Protein AF-A0A228J9W3-F1 (afdb_monomer_lite)

Sequence (103 aa):
MNTTTNDYAQCRAVGGPLHGYAFPGHGISAGLTYRTADQVADEPSHYVEYSRRALTRSTPDGLQTREFFVLDTVKRDGKVIVQGLTDDQALAATLAAPERFWK

Secondary structure (DSSP, 8-state):
---------PEEEESSTTTT-EE-TT-SEEEEEE--TTPPTTPPPEEEEEEEEEEEEEETTEEEEEEEEEEEEEEETTEEEEEPPPHHHHHHHHHTSHHHH--

pLDDT: mean 85.99, std 16.18, range [32.78, 98.0]

Structure (mmCIF, N/CA/C/O backbone):
data_AF-A0A228J9W3-F1
#
_entry.id   AF-A0A228J9W3-F1
#
loop_
_atom_site.group_PDB
_atom_site.id
_atom_site.type_symbol
_atom_site.label_atom_id
_atom_site.label_alt_id
_atom_site.label_comp_id
_atom_site.label_asym_id
_atom_site.label_entity_id
_atom_site.label_seq_id
_atom_site.pdbx_PDB_ins_code
_atom_site.Cartn_x
_atom_site.Cartn_y
_atom_site.Cartn_z
_atom_site.occupancy
_atom_site.B_iso_or_equiv
_atom_site.auth_seq_id
_atom_site.auth_comp_id
_atom_site.auth_asym_id
_atom_site.auth_atom_id
_atom_site.pdbx_PDB_model_num
ATOM 1 N N . MET A 1 1 ? 15.719 11.882 33.454 1.00 32.78 1 MET A N 1
ATOM 2 C CA . MET A 1 1 ? 16.029 11.044 32.277 1.00 32.78 1 MET A CA 1
ATOM 3 C C . MET A 1 1 ? 14.856 11.187 31.323 1.00 32.78 1 MET A C 1
ATOM 5 O O . MET A 1 1 ? 13.781 10.715 31.658 1.00 32.78 1 MET A O 1
ATOM 9 N N . ASN A 1 2 ? 15.018 11.921 30.220 1.00 35.00 2 ASN A N 1
ATOM 10 C CA . ASN A 1 2 ? 13.965 12.068 29.213 1.00 35.00 2 ASN A CA 1
ATOM 11 C C . ASN A 1 2 ? 13.966 10.818 28.333 1.00 35.00 2 ASN A C 1
ATOM 13 O O . ASN A 1 2 ? 14.733 10.733 27.377 1.00 35.00 2 ASN A O 1
ATOM 17 N N . THR A 1 3 ? 13.135 9.836 28.666 1.00 35.78 3 THR A N 1
ATOM 18 C CA . THR A 1 3 ? 12.760 8.780 27.727 1.00 35.78 3 THR A CA 1
ATOM 19 C C . THR A 1 3 ? 11.858 9.420 26.679 1.00 35.78 3 THR A C 1
ATOM 21 O O . THR A 1 3 ? 10.640 9.464 26.818 1.00 35.78 3 THR A O 1
ATOM 24 N N . THR A 1 4 ? 12.459 9.987 25.635 1.00 38.75 4 THR A N 1
ATOM 25 C CA . THR A 1 4 ? 11.731 10.286 24.405 1.00 38.75 4 THR A CA 1
ATOM 26 C C . THR A 1 4 ? 11.439 8.941 23.750 1.00 38.75 4 THR A C 1
ATOM 28 O O . THR A 1 4 ? 12.198 8.480 22.898 1.00 38.75 4 THR A O 1
ATOM 31 N N . THR A 1 5 ? 10.376 8.262 24.187 1.00 40.06 5 THR A N 1
ATOM 32 C CA . THR A 1 5 ? 9.781 7.178 23.405 1.00 40.06 5 THR A CA 1
ATOM 33 C C . THR A 1 5 ? 9.157 7.856 22.202 1.00 40.06 5 THR A C 1
ATOM 35 O O . THR A 1 5 ? 8.003 8.270 22.204 1.00 40.06 5 THR A O 1
ATOM 38 N N . ASN A 1 6 ? 9.980 8.081 21.191 1.00 42.94 6 ASN A N 1
ATOM 39 C CA . ASN A 1 6 ? 9.503 8.347 19.859 1.00 42.94 6 ASN A CA 1
ATOM 40 C C . ASN A 1 6 ? 8.791 7.064 19.407 1.00 42.94 6 ASN A C 1
ATOM 42 O O . ASN A 1 6 ? 9.401 6.194 18.788 1.00 42.94 6 ASN A O 1
ATOM 46 N N . ASP A 1 7 ? 7.522 6.912 19.800 1.00 43.66 7 ASP A N 1
ATOM 47 C CA . ASP A 1 7 ? 6.599 5.909 19.275 1.00 43.66 7 ASP A CA 1
ATOM 48 C C . ASP A 1 7 ? 6.356 6.247 17.806 1.00 43.66 7 ASP A C 1
ATOM 50 O O . ASP A 1 7 ? 5.376 6.865 17.391 1.00 43.66 7 ASP A O 1
ATOM 54 N N . TYR A 1 8 ? 7.343 5.903 16.996 1.00 54.84 8 TYR A N 1
ATOM 55 C CA . TYR A 1 8 ? 7.309 6.039 15.564 1.00 54.84 8 TYR A CA 1
ATOM 56 C C . TYR A 1 8 ? 6.399 4.941 15.034 1.00 54.84 8 TYR A C 1
ATOM 58 O O . TYR A 1 8 ? 6.858 3.854 14.681 1.00 54.84 8 TYR A O 1
ATOM 66 N N . ALA A 1 9 ? 5.091 5.211 15.049 1.00 70.44 9 ALA A N 1
ATOM 67 C CA . ALA A 1 9 ? 4.072 4.263 14.630 1.00 70.44 9 ALA A CA 1
ATOM 68 C C . ALA A 1 9 ? 4.452 3.662 13.269 1.00 70.44 9 ALA A C 1
ATOM 70 O O . ALA A 1 9 ? 4.552 4.357 12.254 1.00 70.44 9 ALA A O 1
ATOM 71 N N . GLN A 1 10 ? 4.721 2.357 13.266 1.00 85.88 10 GLN A N 1
ATOM 72 C CA . GLN A 1 10 ? 5.090 1.642 12.056 1.00 85.88 10 GLN A CA 1
ATOM 73 C C . GLN A 1 10 ? 3.934 1.703 11.052 1.00 85.88 10 GLN A C 1
ATOM 75 O O . GLN A 1 10 ? 2.788 1.361 11.377 1.00 85.88 10 GLN A O 1
ATOM 80 N N . CYS A 1 11 ? 4.254 2.115 9.827 1.00 90.81 11 CYS A N 1
ATOM 81 C CA . CYS A 1 11 ? 3.321 2.176 8.709 1.00 90.81 11 CYS A CA 1
ATOM 82 C C . CYS A 1 11 ? 3.480 0.905 7.879 1.00 90.81 11 CYS A C 1
ATOM 84 O O . CYS A 1 11 ? 4.587 0.561 7.458 1.00 90.81 11 CYS A O 1
ATOM 86 N N . ARG A 1 12 ? 2.384 0.182 7.651 1.00 94.56 12 ARG A N 1
ATOM 87 C CA . ARG A 1 12 ? 2.424 -1.057 6.867 1.00 94.56 12 ARG A CA 1
ATOM 88 C C . ARG A 1 12 ? 2.203 -0.767 5.392 1.00 94.56 12 ARG A C 1
ATOM 90 O O . ARG A 1 12 ? 1.396 0.095 5.052 1.00 94.56 12 ARG A O 1
ATOM 97 N N . ALA A 1 13 ? 2.899 -1.497 4.530 1.00 95.31 13 ALA A N 1
ATOM 98 C CA . ALA A 1 13 ? 2.713 -1.397 3.093 1.00 95.31 13 ALA A CA 1
ATOM 99 C C . ALA A 1 13 ? 1.457 -2.149 2.627 1.00 95.31 13 ALA A C 1
ATOM 101 O O . ALA A 1 13 ? 1.157 -3.238 3.113 1.00 95.31 13 ALA A O 1
ATOM 102 N N . VAL A 1 14 ? 0.715 -1.589 1.679 1.00 96.88 14 VAL A N 1
ATOM 103 C CA . VAL A 1 14 ? -0.534 -2.138 1.138 1.00 96.88 14 VAL A CA 1
ATOM 104 C C . VAL A 1 14 ? -0.383 -2.297 -0.375 1.00 96.88 14 VAL A C 1
ATOM 106 O O . VAL A 1 14 ? 0.032 -1.366 -1.057 1.00 96.88 14 VAL A O 1
ATOM 109 N N . GLY A 1 15 ? -0.710 -3.481 -0.903 1.00 95.50 15 GLY A N 1
ATOM 110 C CA . GLY A 1 15 ? -0.386 -3.874 -2.274 1.00 95.50 15 GLY A CA 1
ATOM 111 C C . GLY A 1 15 ? 1.089 -4.225 -2.500 1.00 95.50 15 GLY A C 1
ATOM 112 O O . GLY A 1 15 ? 1.935 -4.081 -1.616 1.00 95.50 15 GLY A O 1
ATOM 113 N N . GLY A 1 16 ? 1.371 -4.697 -3.714 1.00 92.88 16 GLY A N 1
ATOM 114 C CA . GLY A 1 16 ? 2.723 -4.930 -4.216 1.00 92.88 16 GLY A CA 1
ATOM 115 C C . GLY A 1 16 ? 3.527 -6.011 -3.475 1.00 92.88 16 GLY A C 1
ATOM 116 O O . GLY A 1 16 ? 3.003 -6.730 -2.622 1.00 92.88 16 GLY A O 1
ATOM 117 N N . PRO A 1 17 ? 4.829 -6.131 -3.791 1.00 91.50 17 PRO A N 1
ATOM 118 C CA . PRO A 1 17 ? 5.711 -7.147 -3.208 1.00 91.50 17 PRO A CA 1
ATOM 119 C C . PRO A 1 17 ? 5.925 -7.020 -1.694 1.00 91.50 17 PRO A C 1
ATOM 121 O O . PRO A 1 17 ? 6.320 -7.984 -1.047 1.00 91.50 17 PRO A O 1
ATOM 124 N N . LEU A 1 18 ? 5.683 -5.838 -1.120 1.00 93.44 18 LEU A N 1
ATOM 125 C CA . LEU A 1 18 ? 5.908 -5.561 0.301 1.00 93.44 18 LEU A CA 1
ATOM 126 C C . LEU A 1 18 ? 4.617 -5.576 1.117 1.00 93.44 18 LEU A C 1
ATOM 128 O O . LEU A 1 18 ? 4.613 -5.100 2.250 1.00 93.44 18 LEU A O 1
ATOM 132 N N . HIS A 1 19 ? 3.520 -6.115 0.582 1.00 94.62 19 HIS A N 1
ATOM 133 C CA . HIS A 1 19 ? 2.233 -6.119 1.266 1.00 94.62 19 HIS A CA 1
ATOM 134 C C . HIS A 1 19 ? 2.342 -6.642 2.711 1.00 94.62 19 HIS A C 1
ATOM 136 O O . HIS A 1 19 ? 2.745 -7.779 2.963 1.00 94.62 19 HIS A O 1
ATOM 142 N N . GLY A 1 20 ? 1.988 -5.782 3.668 1.00 93.25 20 GLY A N 1
ATOM 143 C CA . GLY A 1 20 ? 2.013 -5.982 5.114 1.00 93.25 20 GLY A CA 1
ATOM 144 C C . GLY A 1 20 ? 3.377 -5.851 5.798 1.00 93.25 20 GLY A C 1
ATOM 145 O O . GLY A 1 20 ? 3.435 -5.999 7.024 1.00 93.25 20 GLY A O 1
ATOM 146 N N . TYR A 1 21 ? 4.445 -5.565 5.050 1.00 93.25 21 TYR A N 1
ATOM 147 C CA . TYR A 1 21 ? 5.748 -5.186 5.597 1.00 93.25 21 TYR A CA 1
ATOM 148 C C . TYR A 1 21 ? 5.653 -3.832 6.307 1.00 93.25 21 TYR A C 1
ATOM 150 O O . TYR A 1 21 ? 4.905 -2.956 5.876 1.00 93.25 21 TYR A O 1
ATOM 158 N N . ALA A 1 22 ? 6.381 -3.668 7.408 1.00 90.94 22 ALA A N 1
ATOM 159 C CA . ALA A 1 22 ? 6.338 -2.469 8.234 1.00 90.94 22 ALA A CA 1
ATOM 160 C C . ALA A 1 22 ? 7.554 -1.575 7.964 1.00 90.94 22 ALA A C 1
ATOM 162 O O . ALA A 1 22 ? 8.694 -2.025 8.051 1.00 90.94 22 ALA A O 1
ATOM 163 N N . PHE A 1 23 ? 7.301 -0.300 7.684 1.00 86.81 23 PHE A N 1
ATOM 164 C CA . PHE A 1 23 ? 8.321 0.734 7.547 1.00 86.81 23 PHE A CA 1
ATOM 165 C C . PHE A 1 23 ? 8.244 1.723 8.719 1.00 86.81 23 PHE A C 1
ATOM 167 O O . PHE A 1 23 ? 7.159 1.933 9.277 1.00 86.81 23 PHE A O 1
ATOM 174 N N . PRO A 1 24 ? 9.365 2.367 9.093 1.00 84.81 24 PRO A N 1
ATOM 175 C CA . PRO A 1 24 ? 9.335 3.499 10.013 1.00 84.81 24 PRO A CA 1
ATOM 176 C C . PRO A 1 24 ? 8.398 4.602 9.497 1.00 84.81 24 PRO A C 1
ATOM 178 O O . PRO A 1 24 ? 8.465 4.985 8.328 1.00 84.81 24 PRO A O 1
ATOM 181 N N . GLY A 1 25 ? 7.546 5.146 10.366 1.00 75.69 25 GLY A N 1
ATOM 182 C CA . GLY A 1 25 ? 6.529 6.146 10.015 1.00 75.69 25 GLY A CA 1
ATOM 183 C C . GLY A 1 25 ? 7.052 7.564 9.739 1.00 75.69 25 GLY A C 1
ATOM 184 O O . GLY A 1 25 ? 6.314 8.523 9.947 1.00 75.69 25 GLY A O 1
ATOM 185 N N . HIS A 1 26 ? 8.306 7.736 9.311 1.00 77.00 26 HIS A N 1
ATOM 186 C CA . HIS A 1 26 ? 8.902 9.050 8.993 1.00 77.00 26 HIS A CA 1
ATOM 187 C C . HIS A 1 26 ? 8.850 9.424 7.521 1.00 77.00 26 HIS A C 1
ATOM 189 O O . HIS A 1 26 ? 8.967 10.601 7.193 1.00 77.00 26 HIS A O 1
ATOM 195 N N . GLY A 1 27 ? 8.699 8.438 6.637 1.00 79.00 27 GLY A N 1
ATOM 196 C CA . GLY A 1 27 ? 8.664 8.676 5.200 1.00 79.00 27 GLY A CA 1
ATOM 197 C C . GLY A 1 27 ? 7.317 9.223 4.733 1.00 79.00 27 GLY A C 1
ATOM 198 O O . GLY A 1 27 ? 6.274 8.910 5.311 1.00 79.00 27 GLY A O 1
ATOM 199 N N . ILE A 1 28 ? 7.354 10.008 3.657 1.00 86.00 28 ILE A N 1
ATOM 200 C CA . ILE A 1 28 ? 6.183 10.319 2.820 1.00 86.00 28 ILE A CA 1
ATOM 201 C C . ILE A 1 28 ? 6.006 9.286 1.698 1.00 86.00 28 ILE A C 1
ATOM 203 O O . ILE A 1 28 ? 4.903 9.103 1.197 1.00 86.00 28 ILE A O 1
ATOM 207 N N . SER A 1 29 ? 7.077 8.571 1.352 1.00 89.25 29 SER A N 1
ATOM 208 C CA . SER A 1 29 ? 7.085 7.482 0.381 1.00 89.25 29 SER A CA 1
ATOM 209 C C . SER A 1 29 ? 8.117 6.417 0.759 1.00 89.25 29 SER A C 1
ATOM 211 O O . SER A 1 29 ? 9.002 6.648 1.590 1.00 89.25 29 SER A O 1
ATOM 213 N N . ALA A 1 30 ? 7.982 5.236 0.161 1.00 89.94 30 ALA A N 1
ATOM 214 C CA . ALA A 1 30 ? 8.940 4.144 0.254 1.00 89.94 30 ALA A CA 1
ATOM 215 C C . ALA A 1 30 ? 9.183 3.556 -1.140 1.00 89.94 30 ALA A C 1
ATOM 217 O O . ALA A 1 30 ? 8.261 3.450 -1.947 1.00 89.94 30 ALA A O 1
ATOM 218 N N . GLY A 1 31 ? 10.427 3.165 -1.414 1.00 90.75 31 GLY A N 1
ATOM 219 C CA . GLY A 1 31 ? 10.828 2.565 -2.682 1.00 90.75 31 GLY A CA 1
ATOM 220 C C . GLY A 1 31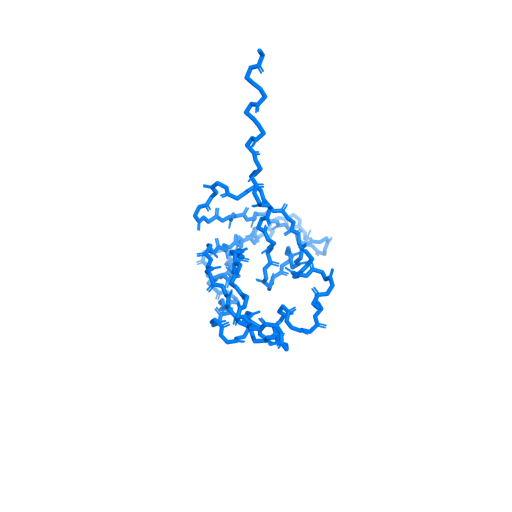 ? 11.453 1.188 -2.483 1.00 90.75 31 GLY A C 1
ATOM 221 O O . GLY A 1 31 ? 12.178 0.972 -1.512 1.00 90.75 31 GLY A O 1
ATOM 222 N N . LEU A 1 32 ? 11.205 0.269 -3.414 1.00 91.25 32 LEU A N 1
ATOM 223 C CA . LEU A 1 32 ? 11.893 -1.019 -3.490 1.00 91.25 32 LEU A CA 1
ATOM 224 C C . LEU A 1 32 ? 12.392 -1.252 -4.911 1.00 91.25 32 LEU A C 1
ATOM 226 O O . LEU A 1 32 ? 11.599 -1.283 -5.849 1.00 91.25 32 LEU A O 1
ATOM 230 N N . THR A 1 33 ? 13.686 -1.522 -5.045 1.00 90.62 33 THR A N 1
ATOM 231 C CA . THR A 1 33 ? 14.255 -2.072 -6.275 1.00 90.62 33 THR A CA 1
ATOM 232 C C . THR A 1 33 ? 14.513 -3.556 -6.073 1.00 90.62 33 THR A C 1
ATOM 234 O O . THR A 1 33 ? 15.182 -3.935 -5.112 1.00 90.62 33 THR A O 1
ATOM 237 N N . TYR A 1 34 ? 13.996 -4.404 -6.959 1.00 86.12 34 TYR A N 1
ATOM 238 C CA . TYR A 1 34 ? 14.189 -5.850 -6.865 1.00 86.12 34 TYR A CA 1
ATOM 239 C C . TYR A 1 34 ? 14.316 -6.508 -8.243 1.00 86.12 34 TYR A C 1
ATOM 241 O O . TYR A 1 34 ? 13.984 -5.927 -9.280 1.00 86.12 34 TYR A O 1
ATOM 249 N N . ARG A 1 35 ? 14.824 -7.739 -8.236 1.00 84.00 35 ARG A N 1
ATOM 250 C CA . ARG A 1 35 ? 14.852 -8.660 -9.377 1.00 84.00 35 ARG A CA 1
ATOM 251 C C . ARG A 1 35 ? 14.148 -9.944 -8.954 1.00 84.00 35 ARG A C 1
ATOM 253 O O . ARG A 1 35 ? 14.227 -10.308 -7.779 1.00 84.00 35 ARG A O 1
ATOM 260 N N . THR A 1 36 ? 13.430 -10.593 -9.859 1.00 73.81 36 THR A N 1
ATOM 261 C CA . THR A 1 36 ? 12.800 -11.887 -9.570 1.00 73.81 36 THR A CA 1
ATOM 262 C C . THR A 1 36 ? 13.798 -13.026 -9.814 1.00 73.81 36 THR A C 1
ATOM 264 O O . THR A 1 36 ? 14.789 -12.864 -10.524 1.00 73.81 36 THR A O 1
ATOM 267 N N . ALA A 1 37 ? 13.629 -14.154 -9.120 1.00 67.38 37 ALA A N 1
ATOM 268 C CA . ALA A 1 37 ? 14.626 -15.233 -9.101 1.00 67.38 37 ALA A CA 1
ATOM 269 C C . ALA A 1 37 ? 14.727 -16.006 -10.432 1.00 67.38 37 ALA A C 1
ATOM 271 O O . ALA A 1 37 ? 15.713 -16.693 -10.676 1.00 67.38 37 ALA A O 1
ATOM 272 N N . ASP A 1 38 ? 13.713 -15.884 -11.282 1.00 63.56 38 ASP A N 1
ATOM 273 C CA . ASP A 1 38 ? 13.627 -16.408 -12.644 1.00 63.56 38 ASP A CA 1
ATOM 274 C C . ASP A 1 38 ? 14.358 -15.537 -13.684 1.00 63.56 38 ASP A C 1
ATOM 276 O O . ASP A 1 38 ? 14.391 -15.890 -14.862 1.00 63.56 38 ASP A O 1
ATOM 280 N N . GLN A 1 39 ? 14.965 -14.419 -13.268 1.00 57.97 39 GLN A N 1
ATOM 281 C CA . GLN A 1 39 ? 15.597 -13.472 -14.184 1.00 57.97 39 GLN A CA 1
ATOM 282 C C . GLN A 1 39 ? 17.069 -13.814 -14.450 1.00 57.97 39 GLN A C 1
ATOM 284 O O . GLN A 1 39 ? 17.885 -13.972 -13.539 1.00 57.97 39 GLN A O 1
ATOM 289 N N . VAL A 1 40 ? 17.402 -13.891 -15.738 1.00 60.31 40 VAL A N 1
ATOM 290 C CA . VAL A 1 40 ? 18.755 -14.064 -16.285 1.00 60.31 40 VAL A CA 1
ATOM 291 C C . VAL A 1 40 ? 19.608 -12.808 -16.038 1.00 60.31 40 VAL A C 1
ATOM 293 O O . VAL A 1 40 ? 19.080 -11.726 -15.764 1.00 60.31 40 VAL A O 1
A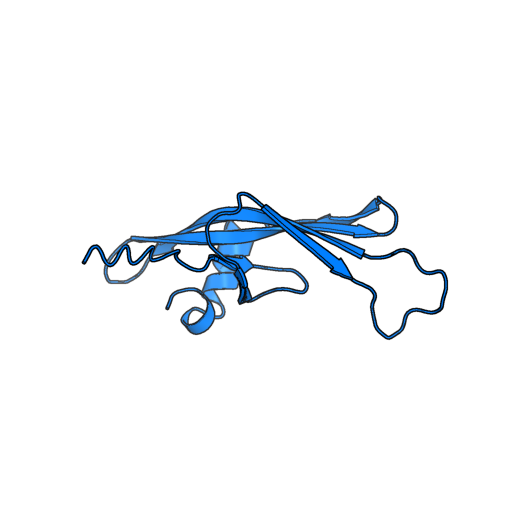TOM 296 N N . ALA A 1 41 ? 20.936 -12.924 -16.171 1.00 59.75 41 ALA A N 1
ATOM 297 C CA . ALA A 1 41 ? 21.781 -11.743 -16.356 1.00 59.75 41 ALA A CA 1
ATOM 298 C C . ALA A 1 41 ? 21.197 -10.894 -17.507 1.00 59.75 41 ALA A C 1
ATOM 300 O O . ALA A 1 41 ? 20.798 -11.455 -18.523 1.00 59.75 41 ALA A O 1
ATOM 301 N N . ASP A 1 42 ? 21.108 -9.575 -17.309 1.00 64.88 42 ASP A N 1
ATOM 302 C CA . ASP A 1 42 ? 20.632 -8.564 -18.275 1.00 64.88 42 ASP A CA 1
ATOM 303 C C . ASP A 1 42 ? 19.128 -8.210 -18.302 1.00 64.88 42 ASP A C 1
ATOM 305 O O . ASP A 1 42 ? 18.726 -7.365 -19.104 1.00 64.88 42 ASP A O 1
ATOM 309 N N . GLU A 1 43 ? 18.282 -8.718 -17.392 1.00 65.88 43 GLU A N 1
ATOM 310 C CA . GLU A 1 43 ? 16.921 -8.166 -17.253 1.00 65.88 43 GLU A CA 1
ATOM 311 C C . GLU A 1 43 ? 16.864 -6.872 -16.409 1.00 65.88 43 GLU A C 1
ATOM 313 O O . GLU A 1 43 ? 17.495 -6.772 -15.346 1.00 65.88 43 GLU A O 1
ATOM 318 N N . PRO A 1 44 ? 16.072 -5.865 -16.838 1.00 72.75 44 PRO A N 1
ATOM 319 C CA . PRO A 1 44 ? 15.945 -4.605 -16.117 1.0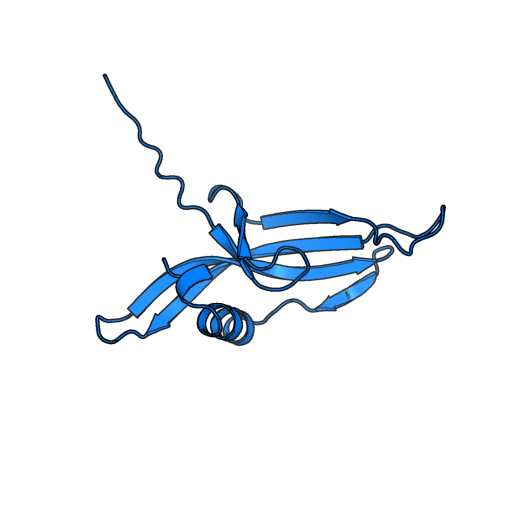0 72.75 44 PRO A CA 1
ATOM 320 C C . PRO A 1 44 ? 15.248 -4.817 -14.768 1.00 72.75 44 PRO A C 1
ATOM 322 O O . PRO A 1 44 ? 14.209 -5.477 -14.687 1.00 72.75 44 PRO A O 1
ATOM 325 N N . SER A 1 45 ? 15.808 -4.226 -13.707 1.00 84.94 45 SER A N 1
ATOM 326 C CA . SER A 1 45 ? 15.243 -4.277 -12.354 1.00 84.94 45 SER A CA 1
ATOM 327 C C . SER A 1 45 ? 13.835 -3.689 -12.296 1.00 84.94 45 SER A C 1
ATOM 329 O O . SER A 1 45 ? 13.530 -2.705 -12.976 1.00 84.94 45 SER A O 1
ATOM 331 N N . HIS A 1 46 ? 13.014 -4.239 -11.409 1.00 89.94 46 HIS A N 1
ATOM 332 C CA . HIS A 1 46 ? 11.727 -3.665 -11.058 1.00 89.94 46 HIS A CA 1
ATOM 333 C C . HIS A 1 46 ? 11.921 -2.562 -10.025 1.00 89.94 46 HIS A C 1
ATOM 335 O O . HIS A 1 46 ? 12.694 -2.724 -9.080 1.00 89.94 46 HIS A O 1
ATOM 341 N N . TYR A 1 47 ? 11.195 -1.465 -10.193 1.00 93.25 47 TYR A N 1
ATOM 342 C CA . TYR A 1 47 ? 11.107 -0.383 -9.224 1.00 93.25 47 TYR A CA 1
ATOM 343 C C . TYR A 1 47 ? 9.670 -0.275 -8.728 1.00 93.25 47 TYR A C 1
ATOM 345 O O . TYR A 1 47 ? 8.747 -0.144 -9.529 1.00 93.25 47 TYR A O 1
ATOM 353 N N . VAL A 1 48 ? 9.481 -0.334 -7.416 1.00 95.31 48 VAL A N 1
ATOM 354 C CA . VAL A 1 48 ? 8.185 -0.163 -6.759 1.00 95.31 48 VAL A CA 1
ATOM 355 C C . VAL A 1 48 ? 8.211 1.113 -5.956 1.00 95.31 48 VAL A C 1
ATOM 357 O O . VAL A 1 48 ? 9.155 1.343 -5.203 1.00 95.31 48 VAL A O 1
ATOM 360 N N . GLU A 1 49 ? 7.143 1.882 -6.069 1.00 95.94 49 GLU A N 1
ATOM 361 C CA . GLU A 1 49 ? 6.922 3.093 -5.297 1.00 95.94 49 GLU A CA 1
ATOM 362 C C . GLU A 1 49 ? 5.639 2.954 -4.481 1.00 95.94 49 GLU A C 1
ATOM 364 O O . GLU A 1 49 ? 4.623 2.442 -4.964 1.00 95.94 49 GLU A O 1
ATOM 369 N N . TYR A 1 50 ? 5.707 3.402 -3.233 1.00 96.25 50 TYR A N 1
ATOM 370 C CA . TYR A 1 50 ? 4.580 3.500 -2.321 1.00 96.25 50 TYR A CA 1
ATOM 371 C C . TYR A 1 50 ? 4.497 4.927 -1.792 1.00 96.25 50 TYR A C 1
ATOM 373 O O . TYR A 1 50 ? 5.520 5.466 -1.365 1.00 96.25 50 TYR A O 1
ATOM 381 N N . SER A 1 51 ? 3.293 5.482 -1.700 1.00 95.19 51 SER A N 1
ATOM 382 C CA . SER A 1 51 ? 3.045 6.741 -0.995 1.00 95.19 51 SER A CA 1
ATOM 383 C C . SER A 1 51 ? 2.339 6.509 0.317 1.00 95.19 51 SER A C 1
ATOM 385 O O . SER A 1 51 ? 1.520 5.603 0.478 1.00 95.19 51 SER A O 1
ATOM 387 N N . ARG A 1 52 ? 2.649 7.371 1.276 1.00 94.50 52 ARG A N 1
ATOM 388 C CA . ARG A 1 52 ? 1.965 7.395 2.552 1.00 94.50 52 ARG A CA 1
ATOM 389 C C . ARG A 1 52 ? 0.548 7.937 2.383 1.00 94.50 52 ARG A C 1
ATOM 391 O O . ARG A 1 52 ? 0.363 9.015 1.825 1.00 94.50 52 ARG A O 1
ATOM 398 N N . ARG A 1 53 ? -0.441 7.193 2.876 1.00 94.31 53 ARG A N 1
ATOM 399 C CA . ARG A 1 53 ? -1.857 7.571 2.846 1.00 94.31 53 ARG A CA 1
ATOM 400 C C . ARG A 1 53 ? -2.543 7.239 4.166 1.00 94.31 53 ARG A C 1
ATOM 402 O O . ARG A 1 53 ? -2.292 6.184 4.755 1.00 94.31 53 ARG A O 1
ATOM 409 N N . ALA A 1 54 ? -3.439 8.126 4.586 1.00 94.75 54 ALA A N 1
ATOM 410 C CA . ALA A 1 54 ? -4.352 7.900 5.696 1.00 94.75 54 ALA A CA 1
ATOM 411 C C . ALA A 1 54 ? -5.550 7.084 5.198 1.00 94.75 54 ALA A C 1
ATOM 413 O O . ALA A 1 54 ? -6.298 7.547 4.341 1.00 94.75 54 ALA A O 1
ATOM 414 N N . LEU A 1 55 ? -5.758 5.887 5.741 1.00 95.88 55 LEU A N 1
ATOM 415 C CA . LEU A 1 55 ? -6.960 5.098 5.474 1.00 95.88 55 LEU A CA 1
ATOM 416 C C . LEU A 1 55 ? -7.832 5.084 6.723 1.00 95.88 55 LEU A C 1
ATOM 418 O O . LEU A 1 55 ? -7.316 5.048 7.841 1.00 95.88 55 LEU A O 1
ATOM 422 N N . THR A 1 56 ? -9.150 5.102 6.536 1.00 96.00 56 THR A N 1
ATOM 423 C CA . THR A 1 56 ? -10.126 5.100 7.633 1.00 96.00 56 THR A CA 1
ATOM 424 C C . THR A 1 56 ? -11.068 3.919 7.487 1.00 96.00 56 THR A C 1
ATOM 426 O O . THR A 1 56 ? -11.680 3.744 6.437 1.00 96.00 56 THR A O 1
ATOM 429 N N . ARG A 1 57 ? -11.213 3.123 8.550 1.00 94.12 57 ARG A N 1
ATOM 430 C CA . ARG A 1 57 ? -12.222 2.062 8.642 1.00 94.12 57 ARG A CA 1
ATOM 431 C C . ARG A 1 57 ? -13.286 2.399 9.680 1.00 94.12 57 ARG A C 1
ATOM 433 O O . ARG A 1 57 ? -13.015 3.117 10.638 1.00 94.12 57 ARG A O 1
ATOM 440 N N . SER A 1 58 ? -14.471 1.822 9.519 1.00 95.69 58 SER A N 1
ATOM 441 C CA . SER A 1 58 ? -15.527 1.843 10.534 1.00 95.69 58 SER A CA 1
ATOM 442 C C . SER A 1 58 ? -15.483 0.562 11.369 1.00 95.69 58 SER A C 1
ATOM 444 O O . SER A 1 58 ? -15.338 -0.534 10.827 1.00 95.69 58 SER A O 1
ATOM 446 N N . THR A 1 59 ? -15.579 0.706 12.688 1.00 92.38 59 THR A N 1
ATOM 447 C CA . THR A 1 59 ? -15.699 -0.377 13.670 1.00 92.38 59 THR A CA 1
ATOM 448 C C . THR A 1 59 ? -16.917 -0.113 14.572 1.00 92.38 59 THR A C 1
ATOM 450 O O . THR A 1 59 ? -17.454 0.999 14.557 1.00 92.38 59 THR A O 1
ATOM 453 N N . PRO A 1 60 ? -17.370 -1.094 15.379 1.00 94.50 60 PRO A N 1
ATOM 454 C CA . PRO A 1 60 ? -18.438 -0.872 16.360 1.00 94.50 60 PRO A CA 1
ATOM 455 C C . PRO A 1 60 ? -18.144 0.255 17.364 1.00 94.50 60 PRO A C 1
ATOM 457 O O . PRO A 1 60 ? -19.074 0.890 17.853 1.00 94.50 60 PRO A O 1
ATOM 460 N N . ASP A 1 61 ? -16.863 0.528 17.629 1.00 92.62 61 ASP A N 1
ATOM 461 C CA . ASP A 1 61 ? -16.401 1.560 18.568 1.00 92.62 61 ASP A CA 1
ATOM 462 C C . ASP A 1 61 ? -16.216 2.943 17.910 1.00 92.62 61 ASP A C 1
ATOM 464 O O . ASP A 1 61 ? -15.897 3.917 18.592 1.00 92.62 61 ASP A O 1
ATOM 468 N N . GLY A 1 62 ? -16.398 3.047 16.587 1.00 94.00 62 GLY A N 1
ATOM 469 C CA . GLY A 1 62 ? -16.293 4.298 15.835 1.00 94.00 62 GLY A CA 1
ATOM 470 C C . GLY A 1 62 ? -15.403 4.212 14.593 1.00 94.00 62 GLY A C 1
ATOM 471 O O . GLY A 1 62 ? -15.146 3.146 14.037 1.00 94.00 62 GLY A O 1
ATOM 472 N N . LEU A 1 63 ? -14.956 5.371 14.108 1.00 95.19 63 LEU A N 1
ATOM 473 C CA . LEU A 1 63 ? -14.019 5.452 12.986 1.00 95.19 63 LEU A CA 1
ATOM 474 C C . LEU A 1 63 ? -12.581 5.319 13.494 1.0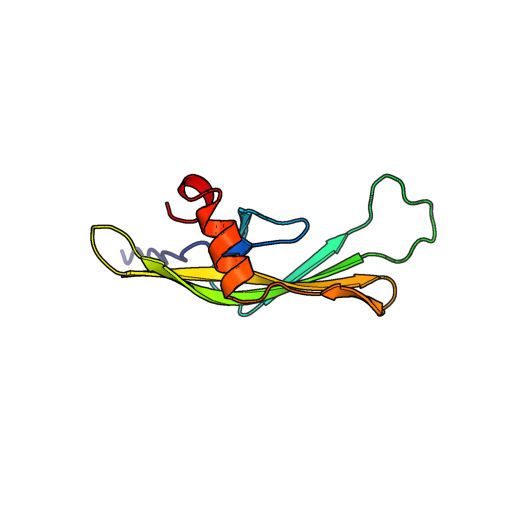0 95.19 63 LEU A C 1
ATOM 476 O O . LEU A 1 63 ? -12.189 5.982 14.452 1.00 95.19 63 LEU A O 1
ATOM 480 N N . GLN A 1 64 ? -11.785 4.497 12.816 1.00 93.75 64 GLN A N 1
ATOM 481 C CA . GLN A 1 64 ? -10.362 4.331 13.088 1.00 93.75 64 GLN A CA 1
ATOM 482 C C . GLN A 1 64 ? -9.556 4.707 11.847 1.00 93.75 64 GLN A C 1
ATOM 484 O O . GLN A 1 64 ? -9.694 4.073 10.800 1.00 93.75 64 GLN A O 1
ATOM 489 N N . THR A 1 65 ? -8.679 5.701 11.984 1.00 93.38 65 THR A N 1
ATOM 490 C CA . THR A 1 65 ? -7.768 6.152 10.924 1.00 93.38 65 THR A CA 1
ATOM 491 C C . THR A 1 65 ? -6.338 5.727 11.234 1.00 93.38 65 THR A C 1
ATOM 493 O O . THR A 1 65 ? -5.890 5.820 12.378 1.00 93.38 65 THR A O 1
ATOM 496 N N . ARG A 1 66 ? -5.612 5.253 10.217 1.00 91.94 66 ARG A N 1
ATOM 497 C CA . ARG A 1 66 ? -4.196 4.884 10.320 1.00 91.94 66 ARG A CA 1
ATOM 498 C C . ARG A 1 66 ? -3.452 5.194 9.024 1.00 91.94 66 ARG A C 1
ATOM 500 O O . ARG A 1 66 ? -4.015 5.140 7.936 1.00 91.94 66 ARG A O 1
ATOM 507 N N . GLU A 1 67 ? -2.165 5.477 9.172 1.00 93.69 67 GLU A N 1
ATOM 508 C CA . GLU A 1 67 ? -1.227 5.705 8.078 1.00 93.69 67 GLU A CA 1
ATOM 509 C C . GLU A 1 67 ? -0.681 4.388 7.502 1.00 93.69 67 GLU A C 1
ATOM 511 O O . GLU A 1 67 ? -0.233 3.500 8.238 1.00 93.69 67 GLU A O 1
ATOM 516 N N . PHE A 1 68 ? -0.664 4.291 6.174 1.00 94.62 68 PHE A N 1
ATOM 517 C CA . PHE A 1 68 ? -0.153 3.149 5.415 1.00 94.62 68 PHE A CA 1
ATOM 518 C C . PHE A 1 68 ? 0.737 3.612 4.266 1.00 94.62 68 PHE A C 1
ATOM 520 O O . PHE A 1 68 ? 0.570 4.714 3.758 1.00 94.62 68 PHE A O 1
ATOM 527 N N . PHE A 1 69 ? 1.646 2.751 3.815 1.00 96.31 69 PHE A N 1
ATOM 528 C CA . PHE A 1 69 ? 2.348 2.937 2.544 1.00 96.31 69 PHE A CA 1
ATOM 529 C C . PHE A 1 69 ? 1.587 2.199 1.443 1.00 96.31 69 PHE A C 1
ATOM 531 O O . PHE A 1 69 ? 1.677 0.983 1.322 1.00 96.31 69 PHE A O 1
ATOM 538 N N . VAL A 1 70 ? 0.795 2.909 0.655 1.00 97.12 70 VAL A N 1
ATOM 539 C CA . VAL A 1 70 ? -0.034 2.325 -0.403 1.00 97.12 70 VAL A CA 1
ATOM 540 C C . VAL A 1 70 ? 0.760 2.272 -1.701 1.00 97.12 70 VAL A C 1
ATOM 542 O O . VAL A 1 70 ? 1.438 3.236 -2.044 1.00 97.12 70 VAL A O 1
ATOM 545 N N . LEU A 1 71 ? 0.696 1.143 -2.409 1.00 97.88 71 LEU A N 1
ATOM 546 C CA . LEU A 1 71 ? 1.339 0.976 -3.711 1.00 97.88 71 LEU A CA 1
ATOM 547 C C . LEU A 1 71 ? 0.861 2.062 -4.683 1.00 97.88 71 LEU A C 1
ATOM 549 O O . LEU A 1 71 ? -0.334 2.136 -4.963 1.00 97.88 71 LEU A O 1
ATOM 553 N N . ASP A 1 72 ? 1.797 2.816 -5.256 1.00 96.62 72 ASP A N 1
ATOM 554 C CA . ASP A 1 72 ? 1.517 3.802 -6.305 1.00 96.62 72 ASP A CA 1
ATOM 555 C C . ASP A 1 72 ? 1.828 3.270 -7.698 1.00 96.62 72 ASP A C 1
ATOM 557 O O . ASP A 1 72 ? 1.094 3.536 -8.647 1.00 96.62 72 ASP A O 1
ATOM 561 N N . THR A 1 73 ? 2.930 2.537 -7.854 1.00 96.44 73 THR A N 1
ATOM 562 C CA . THR A 1 73 ? 3.309 1.990 -9.157 1.00 96.44 73 THR A CA 1
ATOM 563 C C . THR A 1 73 ? 4.377 0.912 -9.037 1.00 96.44 73 THR A C 1
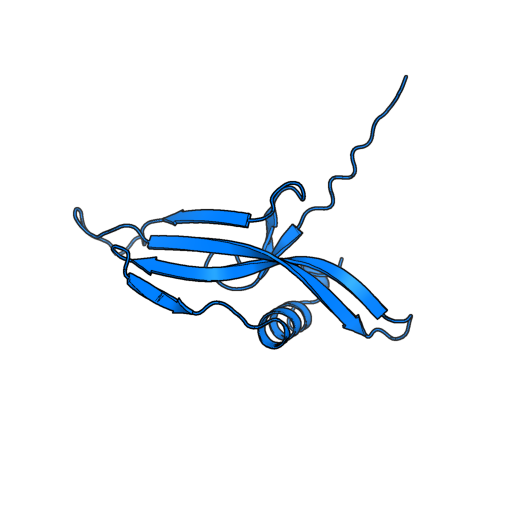ATOM 565 O O . THR A 1 73 ? 5.223 0.938 -8.141 1.00 96.44 73 THR A O 1
ATOM 568 N N . VAL A 1 74 ? 4.360 -0.022 -9.987 1.00 95.19 74 VAL A N 1
ATOM 569 C CA . VAL A 1 74 ? 5.513 -0.865 -10.309 1.00 95.19 74 VAL A CA 1
ATOM 570 C C . VAL A 1 74 ? 5.972 -0.518 -11.717 1.00 95.19 74 VAL A C 1
ATOM 572 O O . VAL A 1 74 ? 5.176 -0.539 -12.661 1.00 95.19 74 VAL A O 1
ATOM 575 N N . LYS A 1 75 ? 7.265 -0.237 -11.866 1.00 94.25 75 LYS A N 1
ATOM 576 C CA . LYS A 1 75 ? 7.929 0.048 -13.136 1.00 94.25 75 LYS A CA 1
ATOM 577 C C . LYS A 1 75 ? 8.956 -1.028 -13.466 1.00 94.25 75 LYS A C 1
ATOM 579 O O . LYS A 1 75 ? 9.633 -1.542 -12.579 1.00 94.25 75 LYS A O 1
ATOM 584 N N . ARG A 1 76 ? 9.114 -1.311 -14.754 1.00 91.38 76 ARG A N 1
ATOM 585 C CA . ARG A 1 76 ? 10.195 -2.118 -15.327 1.00 91.38 76 ARG A CA 1
ATOM 586 C C . ARG A 1 76 ? 10.762 -1.348 -16.509 1.00 91.38 76 ARG A C 1
ATOM 588 O O . ARG A 1 76 ? 10.000 -0.934 -17.377 1.00 91.38 76 ARG A O 1
ATOM 595 N N . ASP A 1 77 ? 12.075 -1.125 -16.516 1.00 87.62 77 ASP A N 1
ATOM 596 C CA . ASP A 1 77 ? 12.747 -0.329 -17.559 1.00 87.62 77 ASP A CA 1
ATOM 597 C C . ASP A 1 77 ? 12.100 1.060 -17.764 1.00 87.62 77 ASP A C 1
ATOM 599 O O . ASP A 1 77 ? 11.773 1.487 -18.869 1.00 87.62 77 ASP A O 1
ATOM 603 N N . GLY A 1 78 ? 11.761 1.725 -16.654 1.00 86.69 78 GLY A N 1
ATOM 604 C CA . GLY A 1 78 ? 11.068 3.020 -16.657 1.00 86.69 78 GLY A CA 1
ATOM 605 C C . GLY A 1 78 ? 9.586 2.982 -17.063 1.00 86.69 78 GLY A C 1
ATOM 606 O O . GLY A 1 78 ? 8.880 3.965 -16.841 1.00 86.69 78 GLY A O 1
ATOM 607 N N . LYS A 1 79 ? 9.074 1.863 -17.590 1.00 91.44 79 LYS A N 1
ATOM 608 C CA . LYS A 1 79 ? 7.669 1.706 -17.996 1.00 91.44 79 LYS A CA 1
ATOM 609 C C . LYS A 1 79 ? 6.819 1.201 -16.840 1.00 91.44 79 LYS A C 1
ATOM 611 O O . LYS A 1 79 ? 7.198 0.242 -16.173 1.00 91.44 79 LYS A O 1
ATOM 616 N N . VAL A 1 80 ? 5.654 1.808 -16.625 1.00 94.62 80 VAL A N 1
ATOM 617 C CA . VAL A 1 80 ? 4.676 1.327 -15.637 1.00 94.62 80 VAL A CA 1
ATOM 618 C C . VAL A 1 80 ? 4.087 0.001 -16.112 1.00 94.62 80 VAL A C 1
ATOM 620 O O . VAL A 1 80 ? 3.524 -0.069 -17.201 1.00 94.62 80 VAL A O 1
ATOM 623 N N . ILE A 1 81 ? 4.210 -1.034 -15.284 1.00 93.81 81 ILE A N 1
ATOM 624 C CA . ILE A 1 81 ? 3.651 -2.369 -15.538 1.00 93.81 81 ILE A CA 1
ATOM 625 C C . ILE A 1 81 ? 2.489 -2.705 -14.598 1.00 93.81 81 ILE A C 1
ATOM 627 O O . ILE A 1 81 ? 1.640 -3.519 -14.945 1.00 93.81 81 ILE A O 1
ATOM 631 N N . VAL A 1 82 ? 2.425 -2.064 -13.427 1.00 94.12 82 VAL A N 1
ATOM 632 C CA . VAL A 1 82 ? 1.305 -2.179 -12.484 1.00 94.12 82 VAL A CA 1
ATOM 633 C C . VAL A 1 82 ? 0.939 -0.784 -11.996 1.00 94.12 82 VAL A C 1
ATOM 635 O O . VAL A 1 82 ? 1.807 -0.024 -11.555 1.00 94.12 82 VAL A O 1
ATOM 638 N N . GLN A 1 83 ? -0.349 -0.459 -12.092 1.00 96.00 83 GLN A N 1
ATOM 639 C CA . GLN A 1 83 ? -0.917 0.756 -11.515 1.00 96.00 83 GLN A CA 1
ATOM 640 C C . GLN A 1 83 ? -1.112 0.586 -10.009 1.00 96.00 83 GLN A C 1
ATOM 642 O O . GLN A 1 83 ? -1.392 -0.514 -9.528 1.00 96.00 83 GLN A O 1
ATOM 647 N N . GLY A 1 84 ? -0.953 1.681 -9.276 1.00 94.88 84 GLY A N 1
ATOM 648 C CA . GLY A 1 84 ? -1.183 1.724 -7.841 1.00 94.88 84 GLY A CA 1
ATOM 649 C C . GLY A 1 84 ? -2.631 1.483 -7.452 1.00 94.88 84 GLY A C 1
ATOM 650 O O . GLY A 1 84 ? -3.537 1.475 -8.286 1.00 94.88 84 GLY A O 1
ATOM 651 N N . LEU A 1 85 ? -2.835 1.298 -6.153 1.00 97.38 85 LEU A N 1
ATOM 652 C CA . LEU A 1 85 ? -4.163 1.120 -5.588 1.00 97.38 85 LEU A CA 1
ATOM 653 C C . LEU A 1 85 ? -4.843 2.479 -5.391 1.00 97.38 85 LEU A C 1
ATOM 655 O O . LEU A 1 85 ? -4.226 3.459 -4.958 1.00 97.38 85 LEU A O 1
ATOM 659 N N . THR A 1 86 ? -6.144 2.523 -5.660 1.00 97.44 86 THR A N 1
ATOM 660 C CA . THR A 1 86 ? -6.999 3.592 -5.135 1.00 97.44 86 THR A CA 1
ATOM 661 C C . THR A 1 86 ? -7.142 3.448 -3.618 1.00 97.44 86 THR A C 1
ATOM 663 O O . THR A 1 86 ? -6.871 2.382 -3.057 1.00 97.44 86 THR A O 1
ATOM 666 N N . ASP A 1 87 ? -7.600 4.500 -2.942 1.00 96.06 87 ASP A N 1
ATOM 667 C CA . ASP A 1 87 ? -7.797 4.460 -1.487 1.00 96.06 87 ASP A CA 1
ATOM 668 C C . ASP A 1 87 ? -8.826 3.394 -1.080 1.00 96.06 87 ASP A C 1
ATOM 670 O O . ASP A 1 87 ? -8.599 2.672 -0.111 1.00 96.06 87 ASP A O 1
ATOM 674 N N . ASP A 1 88 ? -9.888 3.199 -1.870 1.00 97.31 88 ASP A N 1
ATOM 675 C CA . ASP A 1 88 ? -10.886 2.145 -1.639 1.00 97.31 88 ASP A CA 1
ATOM 676 C C . ASP A 1 88 ? -10.292 0.739 -1.787 1.00 97.31 88 ASP A C 1
ATOM 678 O O . ASP A 1 88 ? -10.550 -0.144 -0.967 1.00 97.31 88 ASP A O 1
ATOM 682 N N . GLN A 1 89 ? -9.460 0.516 -2.811 1.00 98.00 89 GLN A N 1
ATOM 683 C CA . GLN A 1 89 ? -8.779 -0.765 -3.016 1.00 98.00 89 GLN A CA 1
ATOM 684 C C . GLN A 1 89 ? -7.766 -1.043 -1.904 1.00 98.00 89 GLN A C 1
ATOM 686 O O . GLN A 1 89 ? -7.658 -2.173 -1.423 1.00 98.00 89 GLN A O 1
ATOM 691 N N . ALA A 1 90 ? -7.034 -0.013 -1.478 1.00 97.69 90 ALA A N 1
ATOM 692 C CA . ALA A 1 90 ? -6.098 -0.111 -0.373 1.00 97.69 90 ALA A CA 1
ATOM 693 C C . ALA A 1 90 ? -6.834 -0.419 0.935 1.00 97.69 90 ALA A C 1
ATOM 695 O O . ALA A 1 90 ? -6.461 -1.357 1.640 1.00 97.69 90 ALA A O 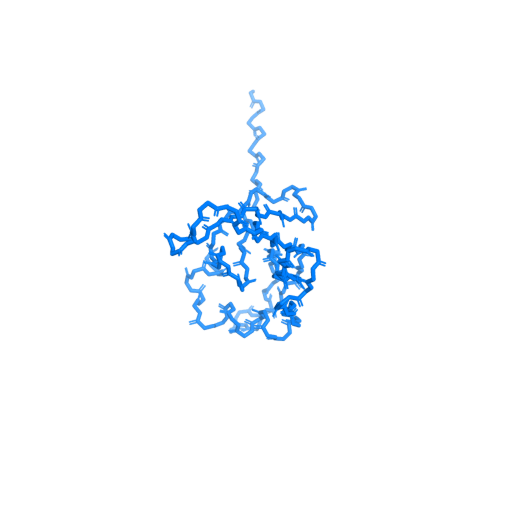1
ATOM 696 N N . LEU A 1 91 ? -7.923 0.297 1.227 1.00 97.88 91 LEU A N 1
ATOM 697 C CA . LEU A 1 91 ? -8.760 0.047 2.394 1.00 97.88 91 LEU A CA 1
ATOM 698 C C . LEU A 1 91 ? -9.296 -1.387 2.373 1.00 97.88 91 LEU A C 1
ATOM 700 O O . LEU A 1 91 ? -9.084 -2.114 3.343 1.00 97.88 91 LEU A O 1
ATOM 704 N N . ALA A 1 92 ? -9.886 -1.833 1.262 1.00 97.88 92 ALA A N 1
ATOM 705 C CA . ALA A 1 92 ? -10.375 -3.201 1.104 1.00 97.88 92 ALA A CA 1
ATOM 706 C C . ALA A 1 92 ? -9.276 -4.248 1.367 1.00 97.88 92 ALA A C 1
ATOM 708 O O . ALA A 1 92 ? -9.508 -5.212 2.096 1.00 97.88 92 ALA A O 1
ATOM 709 N N . ALA A 1 93 ? -8.056 -4.029 0.863 1.00 97.19 93 ALA A N 1
ATOM 710 C CA . ALA A 1 93 ? -6.922 -4.913 1.125 1.00 97.19 93 ALA A CA 1
ATOM 711 C C . ALA A 1 93 ? -6.540 -4.961 2.616 1.00 97.19 93 ALA A C 1
ATOM 713 O O . ALA A 1 93 ? -6.225 -6.031 3.135 1.00 97.19 93 ALA A O 1
ATOM 714 N N . THR A 1 94 ? -6.606 -3.835 3.337 1.00 97.00 94 THR A N 1
ATOM 715 C CA . THR A 1 94 ? -6.360 -3.840 4.792 1.00 97.00 94 THR A CA 1
ATOM 716 C C . THR A 1 94 ? -7.470 -4.533 5.586 1.00 97.00 94 THR A C 1
ATOM 718 O O . THR A 1 94 ? -7.198 -5.131 6.628 1.00 97.00 94 THR A O 1
ATOM 721 N N . LEU A 1 95 ? -8.715 -4.461 5.105 1.00 96.38 95 LEU A N 1
ATOM 722 C CA . LEU A 1 95 ? -9.881 -5.088 5.730 1.00 96.38 95 LEU A CA 1
ATOM 723 C C . LEU A 1 95 ? -9.943 -6.597 5.483 1.00 96.38 95 LEU A C 1
ATOM 725 O O . LEU A 1 95 ? -10.565 -7.302 6.269 1.00 96.38 95 LEU A O 1
ATOM 729 N N . ALA A 1 96 ? -9.273 -7.099 4.443 1.00 96.94 96 ALA A N 1
ATOM 730 C CA . ALA A 1 96 ? -9.143 -8.532 4.187 1.00 96.94 96 ALA A CA 1
ATOM 731 C C . ALA A 1 96 ? -8.226 -9.255 5.199 1.00 96.94 96 ALA A C 1
ATOM 733 O O . ALA A 1 96 ? -8.324 -10.470 5.341 1.00 96.94 96 ALA A O 1
ATOM 734 N N . ALA A 1 97 ? -7.349 -8.525 5.902 1.00 94.56 97 ALA A N 1
ATOM 735 C CA . ALA A 1 97 ? -6.452 -9.062 6.934 1.00 94.56 97 ALA A CA 1
ATOM 736 C C . ALA A 1 97 ? -6.306 -8.075 8.116 1.00 94.56 97 ALA A C 1
ATOM 738 O O . ALA A 1 97 ? -5.226 -7.512 8.353 1.00 94.56 97 ALA A O 1
ATOM 739 N N . PRO A 1 98 ? -7.392 -7.785 8.854 1.00 92.06 98 PRO A N 1
ATOM 740 C CA . PRO A 1 98 ? -7.427 -6.699 9.828 1.00 92.06 98 PRO A CA 1
ATOM 741 C C . PRO A 1 98 ? -6.448 -6.904 10.989 1.00 92.06 98 PRO A C 1
ATOM 743 O O . PRO A 1 98 ? -5.859 -5.942 11.475 1.00 92.06 98 PRO A O 1
ATOM 746 N N . GLU A 1 99 ? -6.192 -8.145 11.394 1.00 91.50 99 GLU A N 1
ATOM 747 C CA . GLU A 1 99 ? -5.182 -8.513 12.387 1.00 91.50 99 GLU A CA 1
ATOM 748 C C . GLU A 1 99 ? -3.745 -8.262 11.914 1.00 91.50 99 GLU A C 1
ATOM 750 O O . GLU A 1 99 ? -2.814 -8.257 12.720 1.00 91.50 99 GLU A O 1
ATOM 755 N N . ARG A 1 100 ? -3.521 -8.076 10.616 1.00 90.62 100 ARG A N 1
ATOM 756 C CA . ARG A 1 100 ? -2.216 -7.688 10.087 1.00 90.62 100 ARG A CA 1
ATOM 757 C C . ARG A 1 100 ? -2.078 -6.176 10.013 1.00 90.62 100 ARG A C 1
ATOM 759 O O . ARG A 1 100 ? -0.998 -5.673 10.301 1.00 90.62 100 ARG A O 1
ATOM 766 N N . PHE A 1 101 ? -3.140 -5.461 9.651 1.00 92.75 101 PHE A N 1
ATOM 767 C CA . PHE A 1 101 ? -3.074 -4.035 9.307 1.00 92.75 101 PHE A CA 1
ATOM 768 C C . PHE A 1 101 ? -3.549 -3.075 10.402 1.00 92.75 101 PHE A C 1
ATOM 770 O O . PHE A 1 101 ? -3.086 -1.937 10.458 1.00 92.75 101 PHE A O 1
ATOM 777 N N . TRP A 1 102 ? -4.411 -3.530 11.306 1.00 90.12 102 TRP A N 1
ATOM 778 C CA . TRP A 1 102 ? -5.124 -2.676 12.257 1.00 90.12 102 TRP A CA 1
ATOM 779 C C . TRP A 1 102 ? -4.967 -3.100 13.723 1.00 90.12 102 TRP A C 1
ATOM 781 O O . TRP A 1 102 ? -5.812 -2.764 14.552 1.00 90.12 102 TRP A O 1
ATOM 791 N N . LYS A 1 103 ? -3.892 -3.833 14.028 1.00 80.88 103 LYS A N 1
ATOM 792 C CA . LYS A 1 103 ? -3.418 -4.044 15.403 1.00 80.88 103 LYS A CA 1
ATOM 793 C C . LYS A 1 103 ? -2.748 -2.800 15.963 1.00 80.88 103 LYS A C 1
ATOM 795 O O . LYS A 1 103 ? -2.012 -2.144 15.182 1.00 80.88 103 LYS A O 1
#

Radius of gyration: 15.98 Å; chains: 1; bounding box: 40×28×51 Å

Foldseek 3Di:
DDPPPPPQPWAQEFDDPRHLPTDRNPDQKDKDWADDPPDDPPFFIKIWIWGKDWAWDADPVGIDIDIHGWTAFIDGPNHTPDGTDDSVRRNVRCVVPVVSHPD